Protein AF-A0ABD5LX99-F1 (afdb_monomer_lite)

Secondary structure (DSSP, 8-state):
-EEEEETTEEEEE--TT----SSS-HHHHHHHGGGGTT--SS---EEEETTEEEE-SSS-GGGGGS--S-SHHHHHHHHHHHHHHSPP-S-HHHHHHHHHHHHGGG---TTSSEEEP--SSSS---EEE----EEEEEETTTTEEEEEE---

Sequence (152 aa):
MVVEVSDGKLHIYDNPTYCMTNGPIFPWHLTNLNNYTHLSNINVSSSTLGRIKINQPDSGIALATLPSSDTSVDRFIRAVYYSTYYHKVSDPDKQLIELAHIMNRFDRPKDATIDPLLGNDTLTKLHTSEFSVWTALTDLERGSFSSEATTT

Structure (mmCIF, N/CA/C/O backbone):
data_AF-A0ABD5LX99-F1
#
_entry.id   AF-A0ABD5LX99-F1
#
loop_
_atom_site.group_PDB
_atom_site.id
_atom_site.type_symbol
_atom_site.label_atom_id
_atom_site.label_alt_id
_atom_site.label_comp_id
_atom_site.label_asym_id
_atom_site.label_entity_id
_atom_site.label_seq_id
_atom_site.pdbx_PDB_ins_code
_atom_site.Cartn_x
_atom_site.Cartn_y
_atom_site.Cartn_z
_atom_site.occupancy
_atom_site.B_iso_or_equiv
_atom_site.auth_seq_id
_atom_site.auth_comp_id
_atom_site.auth_asym_id
_atom_site.auth_atom_id
_atom_site.pdbx_PDB_model_num
ATOM 1 N N . MET A 1 1 ? -5.425 0.722 -15.919 1.00 94.25 1 MET A N 1
ATOM 2 C CA . MET A 1 1 ? -5.643 -0.622 -16.495 1.00 94.25 1 MET A CA 1
ATOM 3 C C . MET A 1 1 ? -4.734 -1.617 -15.792 1.00 94.25 1 MET A C 1
ATOM 5 O O . MET A 1 1 ? -3.626 -1.238 -15.434 1.00 94.25 1 MET A O 1
ATOM 9 N N . VAL A 1 2 ? -5.195 -2.849 -15.592 1.00 97.25 2 VAL A N 1
ATOM 10 C CA . VAL A 1 2 ? -4.414 -3.999 -15.114 1.00 97.25 2 VAL A CA 1
ATOM 11 C C . VAL A 1 2 ? -4.559 -5.128 -16.128 1.00 97.25 2 VAL A C 1
ATOM 13 O O . VAL A 1 2 ? -5.643 -5.330 -16.671 1.00 97.25 2 VAL A O 1
ATOM 16 N N . VAL A 1 3 ? -3.465 -5.836 -16.395 1.00 97.12 3 VAL A N 1
ATOM 17 C CA . VAL A 1 3 ? -3.420 -6.961 -17.333 1.00 97.12 3 VAL A CA 1
ATOM 18 C C . VAL A 1 3 ? -2.937 -8.191 -16.573 1.00 97.12 3 VAL A C 1
ATOM 20 O O . VAL A 1 3 ? -1.838 -8.177 -16.026 1.00 97.12 3 VAL A O 1
ATOM 23 N N . GLU A 1 4 ? -3.749 -9.244 -16.532 1.00 97.00 4 GLU A N 1
ATOM 24 C CA . GLU A 1 4 ? -3.435 -10.506 -15.849 1.00 97.00 4 GLU A CA 1
ATOM 25 C C . GLU A 1 4 ? -3.657 -11.693 -16.787 1.00 97.00 4 GLU A C 1
ATOM 27 O O . GLU A 1 4 ? -4.546 -11.670 -17.638 1.00 97.00 4 GLU A O 1
ATOM 32 N N . VAL A 1 5 ? -2.861 -12.750 -16.621 1.00 95.19 5 VAL A N 1
ATOM 33 C CA . VAL A 1 5 ? -3.079 -14.031 -17.300 1.00 95.19 5 VAL A CA 1
ATOM 34 C C . VAL A 1 5 ? -3.444 -15.075 -16.254 1.00 95.19 5 VAL A C 1
ATOM 36 O O . VAL A 1 5 ? -2.652 -15.359 -15.359 1.00 95.19 5 VAL A O 1
ATOM 39 N N . SER A 1 6 ? -4.631 -15.660 -16.379 1.00 91.38 6 SER A N 1
ATOM 40 C CA . SER A 1 6 ? -5.126 -16.727 -15.504 1.00 91.38 6 SER A CA 1
ATOM 41 C C . SER A 1 6 ? -5.876 -17.763 -16.329 1.00 91.38 6 SER A C 1
ATOM 43 O O . SER A 1 6 ? -6.538 -17.414 -17.303 1.00 91.38 6 SER A O 1
ATOM 45 N N . ASP A 1 7 ? -5.734 -19.044 -15.981 1.00 91.12 7 ASP A N 1
ATOM 46 C CA . ASP A 1 7 ? -6.375 -20.166 -16.688 1.00 91.12 7 ASP A CA 1
ATOM 47 C C . ASP A 1 7 ? -6.149 -20.154 -18.213 1.00 91.12 7 ASP A C 1
ATOM 49 O O . ASP A 1 7 ? -7.035 -20.471 -19.010 1.00 91.12 7 ASP A O 1
ATOM 53 N N . GLY A 1 8 ? -4.949 -19.736 -18.635 1.00 93.31 8 GLY A N 1
ATOM 54 C CA . GLY A 1 8 ? -4.572 -19.626 -20.047 1.00 93.31 8 GLY A CA 1
ATOM 55 C C . GLY A 1 8 ? -5.269 -18.496 -20.814 1.00 93.31 8 GLY A C 1
ATOM 56 O O . GLY A 1 8 ? -5.201 -18.472 -22.042 1.00 93.31 8 GLY A O 1
ATOM 57 N N . LYS A 1 9 ? -5.941 -17.564 -20.127 1.00 95.88 9 LYS A N 1
ATOM 58 C CA . LYS A 1 9 ? -6.659 -16.434 -20.728 1.00 95.88 9 LYS A CA 1
ATOM 59 C C . LYS A 1 9 ? -6.062 -15.103 -20.296 1.00 95.88 9 LYS A C 1
ATOM 61 O O . LYS A 1 9 ? -5.677 -14.928 -19.144 1.00 95.88 9 LYS A O 1
ATOM 66 N N . LEU A 1 10 ? -6.016 -14.162 -21.237 1.00 97.38 10 LEU A N 1
ATOM 67 C CA . LEU A 1 10 ? -5.667 -12.770 -20.977 1.00 97.38 10 LEU A CA 1
ATOM 68 C C . LEU A 1 10 ? -6.898 -12.027 -20.456 1.00 97.38 10 LEU A C 1
ATOM 70 O O . LEU A 1 10 ? -7.941 -12.015 -21.110 1.00 97.38 10 LEU A O 1
ATOM 74 N N . HIS A 1 11 ? -6.750 -11.370 -19.315 1.00 97.06 11 HIS A N 1
ATOM 75 C CA . HIS A 1 11 ? -7.755 -10.511 -18.717 1.00 97.06 11 HIS A CA 1
ATOM 76 C C . HIS A 1 11 ? -7.244 -9.075 -18.659 1.00 97.06 11 HIS A C 1
ATOM 78 O O . HIS A 1 11 ? -6.102 -8.821 -18.277 1.00 97.06 11 HIS A O 1
ATOM 84 N N . ILE A 1 12 ? -8.107 -8.136 -19.035 1.00 97.88 12 ILE A N 1
ATOM 85 C CA . ILE A 1 12 ? -7.831 -6.704 -18.991 1.00 97.88 12 ILE A CA 1
ATOM 86 C C . ILE A 1 12 ? -8.904 -6.072 -18.113 1.00 97.88 12 ILE A C 1
ATOM 88 O O . ILE A 1 12 ? -10.095 -6.226 -18.382 1.00 97.88 12 ILE A O 1
ATOM 92 N N . TYR A 1 13 ? -8.474 -5.378 -17.064 1.00 97.31 13 TYR A N 1
ATOM 93 C CA . TYR A 1 13 ? -9.353 -4.743 -16.092 1.00 97.31 13 TYR A CA 1
ATOM 94 C C . TYR A 1 13 ? -9.116 -3.236 -16.048 1.00 97.31 13 TYR A C 1
ATOM 96 O O . TYR A 1 13 ? -7.971 -2.763 -16.052 1.00 97.31 13 TYR A O 1
ATOM 104 N N . ASP A 1 14 ? -10.196 -2.473 -15.919 1.00 97.88 14 ASP A N 1
ATOM 105 C CA . ASP A 1 14 ? -10.093 -1.088 -15.481 1.00 97.88 14 ASP A CA 1
ATOM 106 C C . ASP A 1 14 ? -9.596 -1.050 -14.038 1.00 97.88 14 ASP A C 1
ATOM 108 O O . ASP A 1 14 ? -10.027 -1.832 -13.193 1.00 97.88 14 ASP A O 1
ATOM 112 N N . ASN A 1 15 ? -8.662 -0.140 -13.759 1.00 97.69 15 ASN A N 1
ATOM 113 C CA . ASN A 1 15 ? -8.071 0.000 -12.434 1.00 97.69 15 ASN A CA 1
ATOM 114 C C . ASN A 1 15 ? -8.425 1.377 -11.865 1.00 97.69 15 ASN A C 1
ATOM 116 O O . ASN A 1 15 ? -7.699 2.333 -12.144 1.00 97.69 15 ASN A O 1
ATOM 120 N N . PRO A 1 16 ? -9.520 1.488 -11.091 1.00 96.75 16 PRO A N 1
ATOM 121 C CA . PRO A 1 16 ? -9.936 2.756 -10.504 1.00 96.75 16 PRO A CA 1
ATOM 122 C C . PRO A 1 16 ? -9.058 3.185 -9.320 1.00 96.75 16 PRO A C 1
ATOM 124 O O . PRO A 1 16 ? -9.141 4.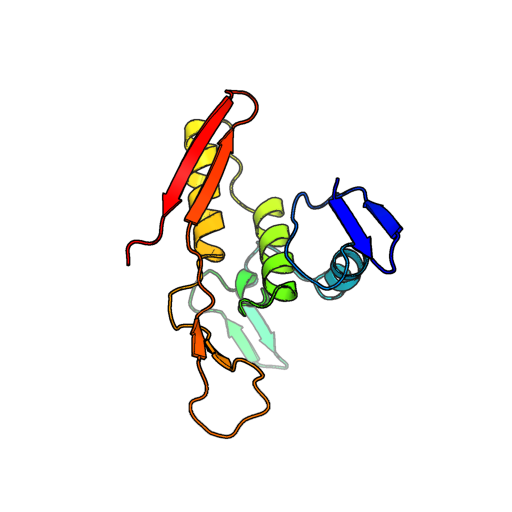336 -8.902 1.00 96.75 16 PRO A O 1
ATOM 127 N N . THR A 1 17 ? -8.239 2.287 -8.759 1.00 96.75 17 THR A N 1
ATOM 128 C CA . THR A 1 17 ? -7.407 2.589 -7.584 1.00 96.75 17 THR A CA 1
ATOM 129 C C . THR A 1 17 ? -6.020 3.102 -7.953 1.00 96.75 17 THR A C 1
ATOM 131 O O . THR A 1 17 ? -5.337 3.667 -7.101 1.00 96.75 17 THR A O 1
ATOM 134 N N . TYR A 1 18 ? -5.603 2.897 -9.208 1.00 95.12 18 TYR A N 1
ATOM 135 C CA . TYR A 1 18 ? -4.248 3.154 -9.707 1.00 95.12 18 TYR A CA 1
ATOM 136 C C . TYR A 1 18 ? -3.149 2.361 -8.976 1.00 95.12 18 TYR A C 1
ATOM 138 O O . TYR A 1 18 ? -1.969 2.669 -9.113 1.00 95.12 18 TYR A O 1
ATOM 146 N N . CYS A 1 19 ? -3.517 1.316 -8.228 1.00 97.19 19 CYS A N 1
ATOM 147 C CA . CYS A 1 19 ? -2.590 0.473 -7.474 1.00 97.19 19 CYS A CA 1
ATOM 148 C C . CYS A 1 19 ? -2.626 -0.973 -7.980 1.00 97.19 19 CYS A C 1
ATOM 150 O O . CYS A 1 19 ? -3.659 -1.445 -8.455 1.00 97.19 19 CYS A O 1
ATOM 152 N N . MET A 1 20 ? -1.509 -1.691 -7.860 1.00 97.06 20 MET A N 1
ATOM 153 C CA . MET A 1 20 ? -1.411 -3.123 -8.156 1.00 97.06 20 MET A CA 1
ATOM 154 C C . MET A 1 20 ? -0.327 -3.763 -7.281 1.00 97.06 20 MET A C 1
ATOM 156 O O . MET A 1 20 ? 0.681 -3.126 -6.980 1.00 97.06 20 MET A O 1
ATOM 160 N N . THR A 1 21 ? -0.538 -5.015 -6.873 1.00 96.88 21 THR A N 1
ATOM 161 C CA . THR A 1 21 ? 0.449 -5.831 -6.149 1.00 96.88 21 THR A CA 1
ATOM 162 C C . THR A 1 21 ? 0.569 -7.215 -6.805 1.00 96.88 21 THR A C 1
ATOM 164 O O . THR A 1 21 ? 0.662 -7.298 -8.027 1.00 96.88 21 THR A O 1
ATOM 167 N N . ASN A 1 22 ? 0.626 -8.299 -6.031 1.00 95.75 22 ASN A N 1
ATOM 168 C CA . ASN A 1 22 ? 0.728 -9.673 -6.524 1.00 95.75 22 ASN A CA 1
ATOM 169 C C . ASN A 1 22 ? -0.641 -10.370 -6.387 1.00 95.75 22 ASN A C 1
ATOM 171 O O . ASN A 1 22 ? -1.673 -9.713 -6.256 1.00 95.75 22 ASN A O 1
ATOM 175 N N . GLY A 1 23 ? -0.658 -11.706 -6.354 1.00 94.06 23 GLY A N 1
ATOM 176 C CA . GLY A 1 23 ? -1.887 -12.479 -6.149 1.00 94.06 23 GLY A CA 1
ATOM 177 C C . GLY A 1 23 ? -2.651 -12.098 -4.863 1.00 94.06 23 GLY A C 1
ATOM 178 O O . GLY A 1 23 ? -2.036 -11.569 -3.929 1.00 94.06 23 GLY A O 1
ATOM 179 N N . PRO A 1 24 ? -3.962 -12.386 -4.761 1.00 96.25 24 PRO A N 1
ATOM 180 C CA . PRO A 1 24 ? -4.839 -13.010 -5.767 1.00 96.25 24 PRO A CA 1
ATOM 181 C C . PRO A 1 24 ? -5.135 -12.112 -6.984 1.00 96.25 24 PRO A C 1
ATOM 183 O O . PRO A 1 24 ? -4.584 -11.023 -7.093 1.00 96.25 24 PRO A O 1
ATOM 186 N N . ILE A 1 25 ? -5.996 -12.568 -7.901 1.00 96.69 25 ILE A N 1
ATOM 187 C CA . ILE A 1 25 ? -6.379 -11.806 -9.106 1.00 96.69 25 ILE A CA 1
ATOM 188 C C . ILE A 1 25 ? -6.968 -10.427 -8.768 1.00 96.69 25 ILE A C 1
ATOM 190 O O . ILE A 1 25 ? -7.657 -10.255 -7.758 1.00 96.69 25 ILE A O 1
ATOM 194 N N . PHE A 1 26 ? -6.767 -9.447 -9.642 1.00 98.12 26 PHE A N 1
ATOM 195 C CA . PHE A 1 26 ? -7.136 -8.052 -9.399 1.00 98.12 26 PHE A CA 1
ATOM 196 C C . PHE A 1 26 ? -8.612 -7.814 -8.997 1.00 98.12 26 PHE A C 1
ATOM 198 O O . PHE A 1 26 ? -8.846 -7.077 -8.033 1.00 98.12 26 PHE A O 1
ATOM 205 N N . PRO A 1 27 ? -9.631 -8.457 -9.610 1.00 97.50 27 PRO A N 1
ATOM 206 C CA . PRO A 1 27 ? -11.024 -8.293 -9.175 1.00 97.50 27 PRO A CA 1
ATOM 207 C C . PRO A 1 27 ? -11.283 -8.733 -7.727 1.00 97.50 27 PRO A C 1
ATOM 209 O O . PRO A 1 27 ? -12.169 -8.198 -7.054 1.00 97.50 27 PRO A O 1
ATOM 212 N N . TRP A 1 28 ? -10.503 -9.694 -7.225 1.00 98.06 28 TRP A N 1
ATOM 213 C CA . TRP A 1 28 ? -10.589 -10.114 -5.831 1.00 98.06 28 TRP A CA 1
ATOM 214 C C . TRP A 1 28 ? -10.088 -9.010 -4.900 1.00 98.06 28 TRP A C 1
ATOM 216 O O . TRP A 1 28 ? -10.756 -8.718 -3.912 1.00 98.06 28 TRP A O 1
ATOM 226 N N . HIS A 1 29 ? -8.983 -8.335 -5.239 1.00 98.50 29 HIS A N 1
ATOM 227 C CA . HIS A 1 29 ? -8.485 -7.195 -4.458 1.00 98.50 29 HIS A CA 1
ATOM 228 C C . HIS A 1 29 ? -9.525 -6.075 -4.370 1.00 98.50 29 HIS A C 1
ATOM 230 O O . HIS A 1 29 ? -9.763 -5.545 -3.285 1.00 98.50 29 HIS A O 1
ATOM 236 N N . LEU A 1 30 ? -10.215 -5.772 -5.477 1.00 98.38 30 LEU A N 1
ATOM 237 C CA . LEU A 1 30 ? -11.319 -4.805 -5.475 1.00 98.38 30 LEU A CA 1
ATOM 238 C C . LEU A 1 30 ? -12.478 -5.245 -4.574 1.00 98.38 30 LEU A C 1
ATOM 240 O O . LEU A 1 30 ? -13.034 -4.431 -3.842 1.00 98.38 30 LEU A O 1
ATOM 244 N N . THR A 1 31 ? -12.822 -6.533 -4.584 1.00 98.50 31 THR A N 1
ATOM 245 C CA . THR A 1 31 ? -13.855 -7.081 -3.691 1.00 98.50 31 THR A CA 1
ATOM 246 C C . THR A 1 31 ? -13.419 -7.009 -2.227 1.00 98.50 31 THR A C 1
ATOM 248 O O . THR A 1 31 ? -14.229 -6.684 -1.358 1.00 98.50 31 THR A O 1
ATOM 251 N N . ASN A 1 32 ? -12.140 -7.265 -1.946 1.00 98.50 32 ASN A N 1
ATOM 252 C CA . ASN A 1 32 ? -11.581 -7.236 -0.600 1.00 98.50 32 ASN A CA 1
ATOM 253 C C . ASN A 1 32 ? -11.603 -5.830 0.025 1.00 98.50 32 ASN A C 1
ATOM 255 O O . ASN A 1 32 ? -11.741 -5.719 1.242 1.00 98.50 32 ASN A O 1
ATOM 259 N N . LEU A 1 33 ? -11.558 -4.756 -0.777 1.00 98.12 33 LEU A N 1
ATOM 260 C CA . LEU A 1 33 ? -11.710 -3.378 -0.281 1.00 98.12 33 LEU A CA 1
ATOM 261 C C . LEU A 1 33 ? -13.010 -3.170 0.517 1.00 98.12 33 LEU A C 1
ATOM 263 O O . LEU A 1 33 ? -13.040 -2.334 1.417 1.00 98.12 33 LEU A O 1
ATOM 267 N N . ASN A 1 34 ? -14.058 -3.963 0.265 1.00 98.00 34 ASN A N 1
ATOM 268 C CA . ASN A 1 34 ? -15.314 -3.890 1.019 1.00 98.00 34 ASN A CA 1
ATOM 269 C C . ASN A 1 34 ? -15.155 -4.227 2.514 1.00 98.00 34 ASN A C 1
ATOM 271 O O . ASN A 1 34 ? -16.001 -3.839 3.316 1.00 98.00 34 ASN A O 1
ATOM 275 N N . ASN A 1 35 ? -14.069 -4.893 2.921 1.00 98.06 35 ASN A N 1
ATOM 276 C CA . ASN A 1 35 ? -13.757 -5.125 4.337 1.00 98.06 35 ASN A CA 1
ATOM 277 C C . ASN A 1 35 ? -13.212 -3.868 5.048 1.00 98.06 35 ASN A C 1
ATOM 279 O O . ASN A 1 35 ? -13.116 -3.832 6.274 1.00 98.06 35 ASN A O 1
ATOM 283 N N . TYR A 1 36 ? -12.877 -2.823 4.289 1.00 97.19 36 TYR A N 1
ATOM 284 C CA . TYR A 1 36 ? -12.153 -1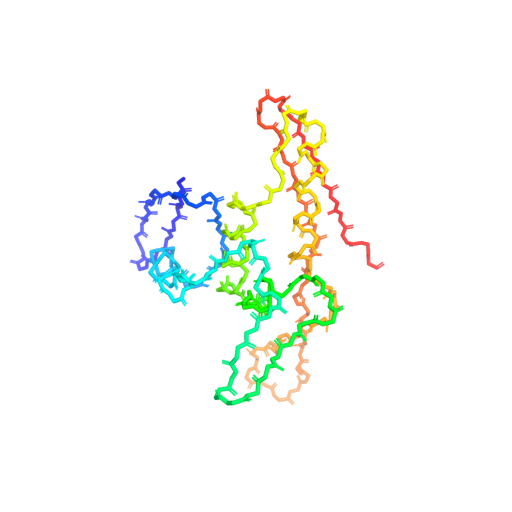.640 4.753 1.00 97.19 36 TYR A CA 1
ATOM 285 C C . TYR A 1 36 ? -12.968 -0.347 4.610 1.00 97.19 36 TYR A C 1
ATOM 287 O O . TYR A 1 36 ? -12.410 0.746 4.558 1.00 97.19 36 TYR A O 1
ATOM 295 N N . THR A 1 37 ? -14.302 -0.441 4.598 1.00 96.56 37 THR A N 1
ATOM 296 C CA . THR A 1 37 ? -15.210 0.723 4.474 1.00 96.56 37 THR A CA 1
ATOM 297 C C . THR A 1 37 ? -15.056 1.764 5.587 1.00 96.56 37 THR A C 1
ATOM 299 O O . THR A 1 37 ? -15.541 2.883 5.454 1.00 96.56 37 THR A O 1
ATOM 302 N N . HIS A 1 38 ? -14.394 1.401 6.684 1.00 94.44 38 HIS A N 1
ATOM 303 C CA . HIS A 1 38 ? -14.141 2.255 7.839 1.00 94.44 38 HIS A CA 1
ATOM 304 C C . HIS A 1 38 ? -12.832 3.056 7.744 1.00 94.44 38 HIS A C 1
ATOM 306 O O . HIS A 1 38 ? -12.575 3.875 8.627 1.00 94.44 38 HIS A O 1
ATOM 312 N N . LEU A 1 39 ? -11.990 2.818 6.728 1.00 95.19 39 LEU A N 1
ATOM 313 C CA . LEU A 1 39 ? -10.737 3.555 6.573 1.00 95.19 39 LEU A CA 1
ATOM 314 C C . LEU A 1 39 ? -11.004 5.055 6.401 1.00 95.19 39 LEU A C 1
ATOM 316 O O . LEU A 1 39 ? -11.897 5.480 5.671 1.00 95.19 39 LEU A O 1
ATOM 320 N N . SER A 1 40 ? -10.200 5.858 7.089 1.00 94.38 40 SER A N 1
ATOM 321 C CA . SER A 1 40 ? -10.248 7.317 7.066 1.00 94.38 40 SER A CA 1
ATOM 322 C C . SER A 1 40 ? -8.882 7.862 7.462 1.00 94.38 40 SER A C 1
ATOM 324 O O . SER A 1 40 ? -8.174 7.226 8.239 1.00 94.38 40 SER A O 1
ATOM 326 N N . ASN A 1 41 ? -8.522 9.048 6.969 1.00 94.88 41 ASN A N 1
ATOM 327 C CA . ASN A 1 41 ? -7.326 9.774 7.403 1.00 94.88 41 ASN A CA 1
ATOM 328 C C . ASN A 1 41 ? -7.581 10.739 8.571 1.00 94.88 41 ASN A C 1
ATOM 330 O O . ASN A 1 41 ? -6.687 11.489 8.961 1.00 94.88 41 ASN A O 1
ATOM 334 N N . ILE A 1 42 ? -8.788 10.723 9.141 1.00 94.62 42 ILE A N 1
ATOM 335 C CA . ILE A 1 42 ? -9.182 11.588 10.253 1.00 94.62 42 ILE A CA 1
ATOM 336 C C . ILE A 1 42 ? -9.043 10.840 11.579 1.00 94.62 42 ILE A C 1
ATOM 338 O O . ILE A 1 42 ? -9.644 9.786 11.785 1.00 94.62 42 ILE A O 1
ATOM 342 N N . ASN A 1 43 ? -8.278 11.409 12.512 1.00 93.69 43 ASN A N 1
ATOM 343 C CA . ASN A 1 43 ? -8.112 10.841 13.848 1.00 93.69 43 ASN A CA 1
ATOM 344 C C . ASN A 1 43 ? -9.409 10.938 14.663 1.00 93.69 43 ASN A C 1
ATOM 346 O O . ASN A 1 43 ? -9.922 12.029 14.909 1.00 93.69 43 ASN A O 1
ATOM 350 N N . VAL A 1 44 ? -9.874 9.797 15.173 1.00 94.25 44 VAL A N 1
ATOM 351 C CA . VAL A 1 44 ? -10.902 9.724 16.220 1.00 94.25 44 VAL A CA 1
ATOM 352 C C . VAL A 1 44 ? -10.205 9.442 17.553 1.00 94.25 44 VAL A C 1
ATOM 354 O O . VAL A 1 44 ? -10.104 8.305 18.005 1.00 94.25 44 VAL A O 1
ATOM 357 N N . SER A 1 45 ? -9.659 10.493 18.169 1.00 94.44 45 SER A N 1
ATOM 358 C CA . SER A 1 45 ? -8.772 10.376 19.341 1.00 94.44 45 SER A CA 1
ATOM 359 C C . SER A 1 45 ? -9.491 10.242 20.686 1.00 94.44 45 SER A C 1
ATOM 361 O O . SER A 1 45 ? -8.832 10.156 21.717 1.00 94.44 45 SER A O 1
ATOM 363 N N . SER A 1 46 ? -10.823 10.219 20.723 1.00 95.44 46 SER A N 1
ATOM 364 C CA . SER A 1 46 ? -11.572 9.968 21.958 1.00 95.44 46 SER A CA 1
ATOM 365 C C . SER A 1 46 ? -12.877 9.237 21.675 1.00 95.44 46 SER A C 1
ATOM 367 O O . SER A 1 46 ? -13.475 9.416 20.616 1.00 95.44 46 SER A O 1
ATOM 369 N N . SER A 1 47 ? -13.304 8.397 22.614 1.00 95.44 47 SER A N 1
ATOM 370 C CA . SER A 1 47 ? -14.571 7.667 22.535 1.00 95.44 47 SER A CA 1
ATOM 371 C C . SER A 1 47 ? -15.034 7.236 23.931 1.00 95.44 47 SER A C 1
ATOM 373 O O . SER A 1 47 ? -14.352 7.462 24.934 1.00 95.44 47 SER A O 1
ATOM 375 N N . THR A 1 48 ? -16.211 6.620 24.008 1.00 97.62 48 THR A N 1
ATOM 376 C CA . THR A 1 48 ? -16.723 5.988 25.226 1.00 97.62 48 THR A CA 1
ATOM 377 C C . THR A 1 48 ? -16.915 4.500 24.977 1.00 97.62 48 THR A C 1
ATOM 379 O O . THR A 1 48 ? -17.707 4.111 24.122 1.00 97.62 48 THR A O 1
ATOM 382 N N . LEU A 1 49 ? -16.211 3.667 25.743 1.00 95.94 49 LEU A N 1
ATOM 383 C CA . LEU A 1 49 ? -16.370 2.217 25.722 1.00 95.94 49 LEU A CA 1
ATOM 384 C C . LEU A 1 49 ? -17.191 1.783 26.940 1.00 95.94 49 LEU A C 1
ATOM 386 O O . LEU A 1 49 ? -16.703 1.778 28.073 1.00 95.94 49 LEU A O 1
ATOM 390 N N . GLY A 1 50 ? -18.468 1.465 26.720 1.00 96.50 50 GLY A N 1
ATOM 391 C CA . GLY A 1 50 ? -19.413 1.201 27.804 1.00 96.50 50 GLY A CA 1
ATOM 392 C C . GLY A 1 50 ? -19.595 2.436 28.691 1.00 96.50 50 GLY A C 1
ATOM 393 O O . GLY A 1 50 ? -20.297 3.368 28.317 1.00 96.50 50 GLY A O 1
ATOM 394 N N . ARG A 1 51 ? -18.959 2.449 29.870 1.00 96.88 51 ARG A N 1
ATOM 395 C CA . ARG A 1 51 ? -18.975 3.587 30.815 1.00 96.88 51 ARG A CA 1
ATOM 396 C C . ARG A 1 51 ? -17.612 4.270 30.978 1.00 96.88 51 ARG A C 1
ATOM 398 O O . ARG A 1 51 ? -17.453 5.110 31.857 1.00 96.88 51 ARG A O 1
ATOM 405 N N . ILE A 1 52 ? -16.624 3.890 30.173 1.00 97.88 52 ILE A N 1
ATOM 406 C CA . ILE A 1 52 ? -15.242 4.356 30.297 1.00 97.88 52 ILE A CA 1
ATOM 407 C C . ILE A 1 52 ? -14.962 5.361 29.182 1.00 97.88 52 ILE A C 1
ATOM 409 O O . ILE A 1 52 ? -15.078 5.025 28.004 1.00 97.88 52 ILE A O 1
ATOM 413 N N . LYS A 1 53 ? -14.561 6.583 29.545 1.00 97.44 53 LYS A N 1
ATOM 414 C CA . LYS A 1 53 ? -14.040 7.558 28.581 1.00 97.44 53 LYS A CA 1
ATOM 415 C C . LYS A 1 53 ? -12.599 7.190 28.236 1.00 97.44 53 LYS A C 1
ATOM 417 O O . LYS A 1 53 ? -11.748 7.159 29.121 1.00 97.44 53 LYS A O 1
ATOM 422 N N . ILE A 1 54 ? -12.332 6.944 26.961 1.00 96.75 54 ILE A N 1
ATOM 423 C CA . ILE A 1 54 ? -11.002 6.625 26.440 1.00 96.75 54 ILE A CA 1
ATOM 424 C C . ILE A 1 54 ? -10.507 7.769 25.562 1.00 96.75 54 ILE A C 1
ATOM 426 O O . ILE A 1 54 ? -11.285 8.378 24.827 1.00 96.75 54 ILE A O 1
ATOM 430 N N . ASN A 1 55 ? -9.215 8.071 25.652 1.00 96.75 55 ASN A N 1
ATOM 431 C CA . ASN A 1 55 ? -8.568 9.105 24.853 1.00 96.75 55 ASN A CA 1
ATOM 432 C C . ASN A 1 55 ? -7.197 8.591 24.418 1.00 96.75 55 ASN A C 1
ATOM 434 O O . ASN A 1 55 ? -6.484 7.983 25.216 1.00 96.75 55 ASN A O 1
ATOM 438 N N . GLN A 1 56 ? -6.847 8.828 23.161 1.00 95.12 56 GLN A N 1
ATOM 439 C CA . GLN A 1 56 ? -5.505 8.592 22.657 1.00 95.12 56 GLN A CA 1
ATOM 440 C C . GLN A 1 56 ? -4.555 9.637 23.247 1.00 95.12 56 GLN A C 1
ATOM 442 O O . GLN A 1 56 ? -4.926 10.812 23.311 1.00 95.12 56 GLN A O 1
ATOM 447 N N . PRO A 1 57 ? -3.349 9.234 23.679 1.00 95.06 57 PRO A N 1
ATOM 448 C CA . PRO A 1 57 ? -2.370 10.173 24.211 1.00 95.06 57 PRO A CA 1
ATOM 449 C C . PRO A 1 57 ? -1.746 11.051 23.116 1.00 95.06 57 PRO A C 1
ATOM 451 O O . PRO A 1 57 ? -1.176 12.087 23.441 1.00 95.06 57 PRO A O 1
ATOM 454 N N . ASP A 1 58 ? -1.855 10.648 21.844 1.00 91.50 58 ASP A N 1
ATOM 455 C CA . ASP A 1 58 ? -1.224 11.321 20.706 1.00 91.50 58 ASP A CA 1
ATOM 456 C C . ASP A 1 58 ? -2.019 11.113 19.392 1.00 91.50 58 ASP A C 1
ATOM 458 O O . ASP A 1 58 ? -3.087 10.491 19.351 1.00 91.50 58 ASP A O 1
ATOM 462 N N . SER A 1 59 ? -1.503 11.682 18.308 1.00 89.50 59 SER A N 1
ATOM 463 C CA . SER A 1 59 ? -1.978 11.590 16.932 1.00 89.50 59 SER A CA 1
ATOM 464 C C . SER A 1 59 ? -1.643 10.249 16.258 1.00 89.50 59 SER A C 1
ATOM 466 O O . SER A 1 59 ? -0.798 9.484 16.712 1.00 89.50 59 SER A O 1
ATOM 468 N N . GLY A 1 60 ? -2.327 9.956 15.145 1.00 89.50 60 GLY A N 1
ATOM 469 C CA . GLY A 1 60 ? -2.016 8.817 14.266 1.00 89.50 60 GLY A CA 1
ATOM 470 C C . GLY A 1 60 ? -2.965 7.621 14.379 1.00 89.50 60 GLY A C 1
ATOM 471 O O . GLY A 1 60 ? -2.850 6.681 13.594 1.00 89.50 60 GLY A O 1
ATOM 472 N N . ILE A 1 61 ? -3.943 7.663 15.291 1.00 93.81 61 ILE A N 1
ATOM 473 C CA . ILE A 1 61 ? -4.904 6.570 15.515 1.00 93.81 61 ILE A CA 1
ATOM 474 C C . ILE A 1 61 ? -5.720 6.191 14.269 1.00 93.81 61 ILE A C 1
ATOM 476 O O . ILE A 1 61 ? -6.147 5.046 14.153 1.00 93.81 61 ILE A O 1
ATOM 480 N N . ALA A 1 62 ? -5.892 7.109 13.313 1.00 93.12 62 ALA A N 1
ATOM 481 C CA . ALA A 1 62 ? -6.536 6.825 12.030 1.00 93.12 62 ALA A CA 1
ATOM 482 C C . ALA A 1 62 ? -5.865 5.657 11.277 1.00 93.12 62 ALA A C 1
ATOM 484 O O . ALA A 1 62 ? -6.542 4.832 10.668 1.00 93.12 62 ALA A O 1
ATOM 485 N N . LEU A 1 63 ? -4.537 5.534 11.386 1.00 93.25 63 LEU A N 1
ATOM 486 C CA . LEU A 1 63 ? -3.762 4.485 10.722 1.00 93.25 63 LEU A CA 1
ATOM 487 C C . LEU A 1 63 ? -3.753 3.153 11.476 1.00 93.25 63 LEU A C 1
ATOM 489 O O . LEU A 1 63 ? -3.284 2.163 10.925 1.00 93.25 63 LEU A O 1
ATOM 493 N N . ALA A 1 64 ? -4.266 3.088 12.708 1.00 92.31 64 ALA A N 1
ATOM 494 C CA . ALA A 1 64 ? -4.210 1.867 13.517 1.00 92.31 64 ALA A CA 1
ATOM 495 C C . ALA A 1 64 ? -5.040 0.709 12.939 1.00 92.31 64 ALA A C 1
ATOM 497 O O . ALA A 1 64 ? -4.824 -0.444 13.300 1.00 92.31 64 ALA A O 1
ATOM 498 N N . THR A 1 65 ? -5.989 1.017 12.053 1.00 89.56 65 THR A N 1
ATOM 499 C CA . THR A 1 65 ? -6.815 0.026 11.344 1.00 89.56 65 THR A CA 1
ATOM 500 C C . THR A 1 65 ? -6.221 -0.396 10.001 1.00 89.56 65 THR A C 1
ATOM 502 O O . THR A 1 65 ? -6.706 -1.340 9.379 1.00 89.56 65 THR A O 1
ATOM 505 N N . LEU A 1 66 ? -5.161 0.280 9.547 1.00 95.38 66 LEU A N 1
ATOM 506 C CA . LEU A 1 66 ? -4.506 -0.049 8.295 1.00 95.38 66 LEU A CA 1
ATOM 507 C C . LEU A 1 66 ? -3.655 -1.316 8.486 1.00 95.38 66 LEU A C 1
ATOM 509 O O . LEU A 1 66 ? -2.846 -1.372 9.416 1.00 95.38 66 LEU A O 1
ATOM 513 N N . PRO A 1 67 ? -3.799 -2.335 7.623 1.00 95.94 67 PRO A N 1
ATOM 514 C CA . PRO A 1 67 ? -3.070 -3.578 7.798 1.00 95.94 67 PRO A CA 1
ATOM 515 C C . PRO A 1 67 ? -1.562 -3.381 7.566 1.00 95.94 67 PRO A C 1
ATOM 517 O O . PRO A 1 67 ? -1.135 -2.685 6.639 1.00 95.94 67 PRO A O 1
ATOM 520 N N . SER A 1 68 ? -0.740 -3.993 8.421 1.00 91.56 68 SER A N 1
ATOM 521 C CA . SER A 1 68 ? 0.704 -3.734 8.502 1.00 91.56 68 SER A CA 1
ATOM 522 C C . SER A 1 68 ? 1.596 -4.865 7.986 1.00 91.56 68 SER A C 1
ATOM 524 O O . SER A 1 68 ? 2.802 -4.657 7.902 1.00 91.56 68 SER A O 1
ATOM 526 N N . SER A 1 69 ? 1.056 -6.032 7.610 1.00 93.56 69 SER A N 1
ATOM 527 C CA . SER A 1 69 ? 1.888 -7.118 7.068 1.00 93.56 69 SER A CA 1
ATOM 528 C C . SER A 1 69 ? 2.347 -6.819 5.637 1.00 93.56 69 SER A C 1
ATOM 530 O O . SER A 1 69 ? 1.693 -6.070 4.914 1.00 93.56 69 SER A O 1
ATOM 532 N N . ASP A 1 70 ? 3.442 -7.424 5.181 1.00 93.62 70 ASP A N 1
ATOM 533 C CA . ASP A 1 70 ? 3.936 -7.242 3.803 1.00 93.62 70 ASP A CA 1
ATOM 534 C C . ASP A 1 70 ? 3.330 -8.211 2.786 1.00 93.62 70 ASP A C 1
ATOM 536 O O . ASP A 1 70 ? 3.786 -8.313 1.639 1.00 93.62 70 ASP A O 1
ATOM 540 N N . THR A 1 71 ? 2.246 -8.887 3.173 1.00 95.56 71 THR A N 1
ATOM 541 C CA . THR A 1 71 ? 1.472 -9.700 2.241 1.00 95.56 71 THR A CA 1
ATOM 542 C C . THR A 1 71 ? 0.961 -8.844 1.082 1.00 95.56 71 THR A C 1
ATOM 544 O O . THR A 1 71 ? 0.723 -7.640 1.200 1.00 95.56 71 THR A O 1
ATOM 547 N N . SER A 1 72 ? 0.785 -9.483 -0.073 1.00 96.81 72 SER A N 1
ATOM 548 C CA . SER A 1 72 ? 0.263 -8.830 -1.277 1.00 96.81 72 SER A CA 1
ATOM 549 C C . SER A 1 72 ? -1.059 -8.091 -1.033 1.00 96.81 72 SER A C 1
ATOM 551 O O . SER A 1 72 ? -1.248 -6.978 -1.530 1.00 96.81 72 SER A O 1
ATOM 553 N N . VAL A 1 73 ? -1.943 -8.703 -0.240 1.00 98.12 73 VAL A N 1
ATOM 554 C CA . VAL A 1 73 ? -3.262 -8.171 0.117 1.00 98.12 73 VAL A CA 1
ATOM 555 C C . VAL A 1 73 ? -3.122 -6.903 0.951 1.00 98.12 73 VAL A C 1
ATOM 557 O O . VAL A 1 73 ? -3.670 -5.865 0.590 1.00 98.12 73 VAL A O 1
ATOM 560 N N . ASP A 1 74 ? -2.334 -6.951 2.021 1.00 97.81 74 ASP A N 1
ATOM 561 C CA . ASP A 1 74 ? -2.178 -5.815 2.928 1.00 97.81 74 ASP A CA 1
ATOM 562 C C . ASP A 1 74 ? -1.455 -4.647 2.251 1.00 97.81 74 ASP A C 1
ATOM 564 O O . ASP A 1 74 ? -1.876 -3.495 2.390 1.00 97.81 74 ASP A O 1
ATOM 568 N N . ARG A 1 75 ? -0.429 -4.928 1.432 1.00 97.69 75 ARG A N 1
ATOM 569 C CA . ARG A 1 75 ? 0.214 -3.909 0.591 1.00 97.69 75 ARG A CA 1
ATOM 570 C C . ARG A 1 75 ? -0.781 -3.268 -0.373 1.00 97.69 75 ARG A C 1
ATOM 572 O O . ARG A 1 75 ? -0.746 -2.053 -0.538 1.00 97.69 75 ARG A O 1
ATOM 579 N N . PHE A 1 76 ? -1.695 -4.031 -0.971 1.00 98.56 76 PHE A N 1
ATOM 580 C CA . PHE A 1 76 ? -2.711 -3.449 -1.847 1.00 98.56 76 PHE A CA 1
ATOM 581 C C . PHE A 1 76 ? -3.591 -2.452 -1.085 1.00 98.56 76 PHE A C 1
ATOM 583 O O . PHE A 1 76 ? -3.739 -1.312 -1.518 1.00 98.56 76 PHE A O 1
ATOM 590 N N . ILE A 1 77 ? -4.103 -2.833 0.090 1.00 98.44 77 ILE A N 1
ATOM 591 C CA . ILE A 1 77 ? -4.932 -1.950 0.926 1.00 98.44 77 ILE A CA 1
ATOM 592 C C . ILE A 1 77 ? -4.168 -0.683 1.334 1.00 98.44 77 ILE A C 1
ATOM 594 O O . ILE A 1 77 ? -4.700 0.422 1.203 1.00 98.44 77 ILE A O 1
ATOM 598 N N . ARG A 1 78 ? -2.903 -0.815 1.764 1.00 97.44 78 ARG A N 1
ATOM 599 C CA . ARG A 1 78 ? -2.044 0.341 2.074 1.00 97.44 78 ARG A CA 1
ATOM 600 C C . ARG A 1 78 ? -1.849 1.253 0.867 1.00 97.44 78 ARG A C 1
ATOM 602 O O . ARG A 1 78 ? -1.929 2.469 1.017 1.00 97.44 78 ARG A O 1
ATOM 609 N N . ALA A 1 79 ? -1.607 0.688 -0.314 1.00 97.69 79 ALA A N 1
ATOM 610 C CA . ALA A 1 79 ? -1.380 1.457 -1.535 1.00 97.69 79 ALA A CA 1
ATOM 611 C C . ALA A 1 79 ? -2.617 2.278 -1.910 1.00 97.69 79 ALA A C 1
ATOM 613 O O . ALA A 1 79 ? -2.492 3.479 -2.137 1.00 97.69 79 ALA A O 1
ATOM 614 N N . VAL A 1 80 ? -3.808 1.667 -1.872 1.00 97.88 80 VAL A N 1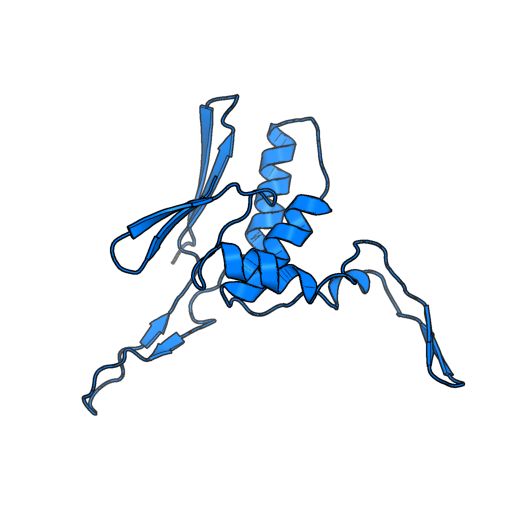
ATOM 615 C CA . VAL A 1 80 ? -5.075 2.371 -2.129 1.00 97.88 80 VAL A CA 1
ATOM 616 C C . VAL A 1 80 ? -5.326 3.470 -1.095 1.00 97.88 80 VAL A C 1
ATOM 618 O O . VAL A 1 80 ? -5.750 4.572 -1.445 1.00 97.88 80 VAL A O 1
ATOM 621 N N . TYR A 1 81 ? -5.036 3.210 0.182 1.00 97.44 81 TYR A N 1
ATOM 622 C CA . TYR A 1 81 ? -5.173 4.216 1.233 1.00 97.44 81 TYR A CA 1
ATOM 623 C C . TYR A 1 81 ? -4.267 5.432 0.980 1.00 97.44 81 TYR A C 1
ATOM 625 O O . TYR A 1 81 ? -4.741 6.572 0.988 1.00 97.44 81 TYR A O 1
ATOM 633 N N . TYR A 1 82 ? -2.974 5.210 0.720 1.00 96.44 82 TYR A N 1
ATOM 634 C CA . TYR A 1 82 ? -2.034 6.302 0.469 1.00 96.44 82 TYR A CA 1
ATOM 635 C C . TYR A 1 82 ? -2.333 7.026 -0.852 1.00 96.44 82 TYR A C 1
ATOM 637 O O . TYR A 1 82 ? -2.330 8.253 -0.868 1.00 96.44 82 TYR A O 1
ATOM 645 N N . SER A 1 83 ? -2.699 6.326 -1.931 1.00 94.75 83 SER A N 1
ATOM 646 C CA . SER A 1 83 ? -3.082 6.988 -3.190 1.00 94.75 83 SER A CA 1
ATOM 647 C C . SER A 1 83 ? -4.330 7.873 -3.045 1.00 94.75 83 SER A C 1
ATOM 649 O O . SER A 1 83 ? -4.475 8.884 -3.741 1.00 94.75 83 SER A O 1
ATOM 651 N N . THR A 1 84 ? -5.212 7.536 -2.099 1.00 95.12 84 THR A N 1
ATOM 652 C CA . THR A 1 84 ? -6.437 8.290 -1.815 1.00 95.12 84 THR A CA 1
ATOM 653 C C . THR A 1 84 ? -6.175 9.525 -0.954 1.00 95.12 84 THR A C 1
ATOM 655 O O . THR A 1 84 ? -6.599 10.625 -1.317 1.00 95.12 84 THR A O 1
ATOM 658 N N . TYR A 1 85 ? -5.496 9.354 0.185 1.00 94.69 85 TYR A N 1
ATOM 659 C CA . TYR A 1 85 ? -5.458 10.355 1.259 1.00 94.69 85 TYR A CA 1
ATOM 660 C C . TYR A 1 85 ? -4.146 11.117 1.405 1.00 94.69 85 TYR A C 1
ATOM 662 O O . TYR A 1 85 ? -4.100 12.086 2.166 1.00 94.69 85 TYR A O 1
ATOM 670 N N . TYR A 1 86 ? -3.073 10.667 0.758 1.00 89.56 86 TYR A N 1
ATOM 671 C CA . TYR A 1 86 ? -1.768 11.283 0.944 1.00 89.56 86 TYR A CA 1
ATOM 672 C C . TYR A 1 86 ? -1.711 12.698 0.348 1.00 89.56 86 TYR A C 1
ATOM 674 O O . TYR A 1 86 ? -2.543 13.091 -0.475 1.00 89.56 86 TYR A O 1
ATOM 682 N N . HIS A 1 87 ? -0.741 13.486 0.811 1.00 90.81 87 HIS A N 1
ATOM 683 C CA . HIS A 1 87 ? -0.585 14.891 0.460 1.00 90.81 87 HIS A CA 1
ATOM 684 C C . HIS A 1 87 ? -0.351 15.066 -1.048 1.00 90.81 87 HIS A C 1
ATOM 686 O O . HIS A 1 87 ? 0.635 14.587 -1.603 1.00 90.81 87 HIS A O 1
ATOM 692 N N . LYS A 1 88 ? -1.279 15.759 -1.717 1.00 91.38 88 LYS A N 1
ATOM 693 C CA . LYS A 1 88 ? -1.189 16.066 -3.149 1.00 91.38 88 LYS A CA 1
ATOM 694 C C . LYS A 1 88 ? -0.604 17.457 -3.325 1.00 91.38 88 LYS A C 1
ATOM 696 O O . LYS A 1 88 ? -1.193 18.438 -2.879 1.00 91.38 88 LYS A O 1
ATOM 701 N N . VAL A 1 89 ? 0.531 17.532 -4.007 1.00 94.00 89 VAL A N 1
ATOM 702 C CA . VAL A 1 89 ? 1.231 18.783 -4.322 1.00 94.00 89 VAL A CA 1
ATOM 703 C C . VAL A 1 89 ? 1.204 19.033 -5.826 1.00 94.00 89 VAL A C 1
ATOM 705 O O . VAL A 1 89 ? 1.128 18.089 -6.606 1.00 94.00 89 VAL A O 1
ATOM 708 N N . SER A 1 90 ? 1.223 20.298 -6.249 1.00 93.62 90 SER A N 1
ATOM 709 C CA . SER A 1 90 ? 1.202 20.672 -7.674 1.00 93.62 90 SER A CA 1
ATOM 710 C C . SER A 1 90 ? 2.592 20.757 -8.303 1.00 93.62 90 SER A C 1
ATOM 712 O O . SER A 1 90 ? 2.716 20.727 -9.520 1.00 93.62 90 SER A O 1
ATOM 714 N N . ASP A 1 91 ? 3.623 20.930 -7.476 1.00 95.12 91 ASP A N 1
ATOM 715 C CA . ASP A 1 91 ? 5.019 20.989 -7.902 1.00 95.12 91 ASP A CA 1
ATOM 716 C C . ASP A 1 91 ? 5.519 19.564 -8.187 1.00 95.12 91 ASP A C 1
ATOM 718 O O . ASP A 1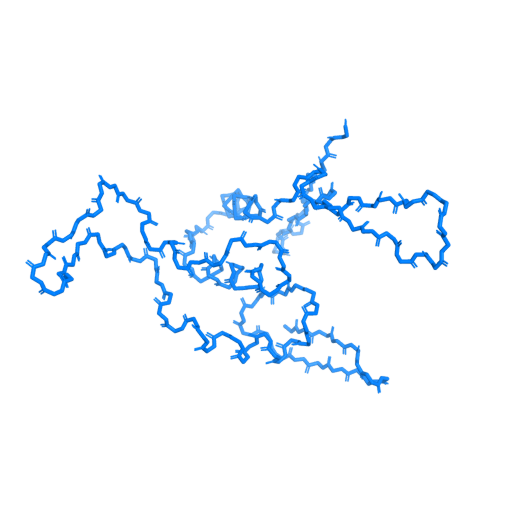 91 ? 5.544 18.759 -7.252 1.00 95.12 91 ASP A O 1
ATOM 722 N N . PRO A 1 92 ? 5.906 19.227 -9.429 1.00 92.81 92 PRO A N 1
ATOM 723 C CA . PRO A 1 92 ? 6.226 17.841 -9.761 1.00 92.81 92 PRO A CA 1
ATOM 724 C C . PRO A 1 92 ? 7.515 17.318 -9.116 1.00 92.81 92 PRO A C 1
ATOM 726 O O . PRO A 1 92 ? 7.608 16.127 -8.823 1.00 92.81 92 PRO A O 1
ATOM 729 N N . ASP A 1 93 ? 8.479 18.187 -8.796 1.00 92.75 93 ASP A N 1
ATOM 730 C CA . ASP A 1 93 ? 9.683 17.758 -8.075 1.00 92.75 93 ASP A CA 1
ATOM 731 C C . ASP A 1 93 ? 9.307 17.363 -6.640 1.00 92.75 93 ASP A C 1
ATOM 733 O O . ASP A 1 93 ? 9.766 16.347 -6.114 1.00 92.75 93 ASP A O 1
ATOM 737 N N . LYS A 1 94 ? 8.383 18.109 -6.021 1.00 94.38 94 LYS A N 1
ATOM 738 C CA . LYS A 1 94 ? 7.811 17.732 -4.720 1.00 94.38 94 LYS A CA 1
ATOM 739 C C . LYS A 1 94 ? 6.915 16.501 -4.810 1.00 94.38 94 LYS A C 1
ATOM 741 O O . LYS A 1 94 ? 6.919 15.714 -3.872 1.00 94.38 94 LYS A O 1
ATOM 746 N N . GLN A 1 95 ? 6.175 16.298 -5.904 1.00 93.44 95 GLN A N 1
ATOM 747 C CA . GLN A 1 95 ? 5.373 15.080 -6.094 1.00 93.44 95 GLN A CA 1
ATOM 748 C C . GLN A 1 95 ? 6.255 13.833 -6.068 1.00 93.44 95 GLN A C 1
ATOM 750 O O . GLN A 1 95 ? 5.883 12.843 -5.441 1.00 93.44 95 GLN A O 1
ATOM 755 N N . LEU A 1 96 ? 7.430 13.889 -6.702 1.00 93.19 96 LEU A N 1
ATOM 756 C CA . LEU A 1 96 ? 8.374 12.777 -6.710 1.00 93.19 96 LEU A CA 1
ATOM 757 C C . LEU A 1 96 ? 8.886 12.452 -5.300 1.00 93.19 96 LEU A C 1
ATOM 759 O O . LEU A 1 96 ? 8.953 11.285 -4.923 1.00 93.19 96 LEU A O 1
ATOM 763 N N . ILE A 1 97 ? 9.189 13.483 -4.506 1.00 93.19 97 ILE A N 1
ATOM 764 C CA . ILE A 1 97 ? 9.615 13.336 -3.107 1.00 93.19 97 ILE A CA 1
ATOM 765 C C . ILE A 1 97 ? 8.484 12.753 -2.246 1.00 93.19 97 ILE A C 1
ATOM 767 O O . ILE A 1 97 ? 8.705 11.818 -1.479 1.00 93.19 97 ILE A O 1
ATOM 771 N N . GLU A 1 98 ? 7.259 13.260 -2.390 1.00 94.94 98 GLU A N 1
ATOM 772 C CA . GLU A 1 98 ? 6.088 12.747 -1.669 1.00 94.94 98 GLU A CA 1
ATOM 773 C C . GLU A 1 98 ? 5.792 11.286 -2.042 1.00 94.94 98 GLU A C 1
ATOM 775 O O . GLU A 1 98 ? 5.522 10.460 -1.169 1.00 94.94 98 GLU A O 1
ATOM 780 N N . LEU A 1 99 ? 5.923 10.929 -3.323 1.00 94.06 99 LEU A N 1
ATOM 781 C CA . LEU A 1 99 ? 5.797 9.549 -3.781 1.00 94.06 99 LEU A CA 1
ATOM 782 C C . LEU A 1 99 ? 6.901 8.659 -3.196 1.00 94.06 99 LEU A C 1
ATOM 784 O O . LEU A 1 99 ? 6.602 7.551 -2.757 1.00 94.06 99 LEU A O 1
ATOM 788 N N . ALA A 1 100 ? 8.147 9.134 -3.123 1.00 94.38 100 ALA A N 1
ATOM 789 C CA . ALA A 1 100 ? 9.234 8.402 -2.475 1.00 94.38 100 ALA A CA 1
ATOM 790 C C . ALA A 1 100 ? 8.919 8.112 -0.994 1.00 94.38 100 ALA A C 1
ATOM 792 O O . ALA A 1 100 ? 9.076 6.980 -0.535 1.00 94.38 100 ALA A O 1
ATOM 793 N N . HIS A 1 101 ? 8.376 9.090 -0.258 1.00 94.75 101 HIS A N 1
ATOM 794 C CA . HIS A 1 101 ? 7.932 8.882 1.123 1.00 94.75 101 HIS A CA 1
ATOM 795 C C . HIS A 1 101 ? 6.819 7.832 1.248 1.00 94.75 101 HIS A C 1
ATOM 797 O O . HIS A 1 101 ? 6.852 7.026 2.182 1.00 94.75 101 HIS A O 1
ATOM 803 N N . ILE A 1 102 ? 5.865 7.795 0.310 1.00 95.31 102 ILE A N 1
ATOM 804 C CA . ILE A 1 102 ? 4.864 6.718 0.247 1.00 95.31 102 ILE A CA 1
ATOM 805 C C . ILE A 1 102 ? 5.551 5.373 -0.007 1.00 95.31 102 ILE A C 1
ATOM 807 O O . ILE A 1 102 ? 5.254 4.406 0.692 1.00 95.31 102 ILE A O 1
ATOM 811 N N . MET A 1 103 ? 6.472 5.295 -0.971 1.00 95.44 103 MET A N 1
ATOM 812 C CA . MET A 1 103 ? 7.131 4.039 -1.344 1.00 95.44 103 MET A CA 1
ATOM 813 C C . MET A 1 103 ? 7.970 3.442 -0.211 1.00 95.44 103 MET A C 1
ATOM 815 O O . MET A 1 103 ? 7.978 2.223 -0.054 1.00 95.44 103 MET A O 1
ATOM 819 N N . ASN A 1 104 ? 8.540 4.266 0.673 1.00 94.06 104 ASN A N 1
ATOM 820 C CA . ASN A 1 104 ? 9.215 3.793 1.889 1.00 94.06 104 ASN A CA 1
ATOM 821 C C . ASN A 1 104 ? 8.291 2.997 2.833 1.00 94.06 104 ASN A C 1
ATOM 823 O O . ASN A 1 104 ? 8.763 2.238 3.672 1.00 94.06 104 ASN A O 1
ATOM 827 N N . ARG A 1 105 ? 6.961 3.123 2.707 1.00 93.94 105 ARG A N 1
ATOM 828 C CA . ARG A 1 105 ? 5.974 2.313 3.457 1.00 93.94 105 ARG A CA 1
ATOM 829 C C . ARG A 1 105 ? 5.785 0.900 2.890 1.00 93.94 105 ARG A C 1
ATOM 831 O O . ARG A 1 105 ? 5.011 0.118 3.449 1.00 93.94 105 ARG A O 1
ATOM 838 N N . PHE A 1 106 ? 6.446 0.599 1.777 1.00 95.06 106 PHE A N 1
ATOM 839 C CA . PHE A 1 106 ? 6.453 -0.691 1.087 1.00 95.06 106 PHE A CA 1
ATOM 840 C C . PHE A 1 106 ? 7.857 -1.288 0.996 1.00 95.06 106 PHE A C 1
ATOM 842 O O . PHE A 1 106 ? 8.021 -2.351 0.396 1.00 95.06 106 PHE A O 1
ATOM 849 N N . ASP A 1 107 ? 8.855 -0.610 1.564 1.00 93.94 107 ASP A N 1
ATOM 850 C CA . ASP A 1 107 ? 10.208 -1.128 1.625 1.00 93.94 107 ASP A CA 1
ATOM 851 C C . ASP A 1 107 ? 10.260 -2.355 2.540 1.00 93.94 107 ASP A C 1
ATOM 853 O O . ASP A 1 107 ? 9.768 -2.328 3.670 1.00 93.94 107 ASP A O 1
ATOM 857 N N . ARG A 1 108 ? 10.821 -3.447 2.019 1.00 92.56 108 ARG A N 1
ATOM 858 C CA . ARG A 1 108 ? 10.975 -4.715 2.730 1.00 92.56 108 ARG A CA 1
ATOM 859 C C . ARG A 1 108 ? 12.455 -4.908 3.024 1.00 92.56 108 ARG A C 1
ATOM 861 O O . ARG A 1 108 ? 13.203 -5.179 2.082 1.00 92.56 108 ARG A O 1
ATOM 868 N N . PRO A 1 109 ? 12.882 -4.817 4.293 1.00 91.31 109 PRO A N 1
ATOM 869 C CA . PRO A 1 109 ? 14.268 -5.053 4.653 1.00 91.31 109 PRO A CA 1
ATOM 870 C C . PRO A 1 109 ? 14.683 -6.498 4.385 1.00 91.31 109 PRO A C 1
ATOM 872 O O . PRO A 1 109 ? 13.898 -7.438 4.547 1.00 91.31 109 PRO A O 1
ATOM 875 N N . LYS A 1 110 ? 15.955 -6.676 4.033 1.00 89.75 110 LYS A N 1
ATOM 876 C CA . LYS A 1 110 ? 16.559 -8.002 3.916 1.00 89.75 110 LYS A CA 1
ATOM 877 C C . LYS A 1 110 ? 16.426 -8.770 5.231 1.00 89.75 110 LYS A C 1
ATOM 879 O O . LYS A 1 110 ? 16.549 -8.203 6.312 1.00 89.75 110 LYS A O 1
ATOM 884 N N . ASP A 1 111 ? 16.133 -10.057 5.108 1.00 88.88 111 ASP A N 1
ATOM 885 C CA . ASP A 1 111 ? 15.916 -11.025 6.185 1.00 88.88 111 ASP A CA 1
ATOM 886 C C . ASP A 1 111 ? 14.701 -10.761 7.099 1.00 88.88 111 ASP A C 1
ATOM 888 O O . ASP A 1 111 ? 14.436 -11.556 8.000 1.00 88.88 111 ASP A O 1
ATOM 892 N N . ALA A 1 112 ? 13.893 -9.723 6.834 1.00 88.38 112 ALA A N 1
ATOM 893 C CA . ALA A 1 112 ? 12.634 -9.494 7.553 1.00 88.38 112 ALA A CA 1
ATOM 894 C C . ALA A 1 112 ? 11.605 -10.610 7.297 1.00 88.38 112 ALA A C 1
ATOM 896 O O . ALA A 1 112 ? 10.816 -10.960 8.175 1.00 88.38 112 ALA A O 1
ATOM 897 N N . THR A 1 113 ? 11.639 -11.195 6.098 1.00 85.62 113 THR A N 1
ATOM 898 C CA . THR A 1 113 ? 10.873 -12.388 5.726 1.00 85.62 113 THR A CA 1
ATOM 899 C C . THR A 1 113 ? 11.773 -13.369 4.994 1.00 85.62 113 THR A C 1
ATOM 901 O O . THR A 1 113 ? 12.486 -12.990 4.060 1.00 85.62 113 THR A O 1
ATOM 904 N N . ILE A 1 114 ? 11.717 -14.628 5.421 1.00 83.69 114 ILE A N 1
ATOM 905 C CA . ILE A 1 114 ? 12.481 -15.735 4.860 1.00 83.69 114 ILE A CA 1
ATOM 906 C C . ILE A 1 114 ? 11.504 -16.811 4.415 1.00 83.69 114 ILE A C 1
ATOM 908 O O . ILE A 1 114 ? 10.803 -17.392 5.247 1.00 83.69 114 ILE A O 1
ATOM 912 N N . ASP A 1 115 ? 11.533 -17.131 3.129 1.00 77.94 115 ASP A N 1
ATOM 913 C CA . ASP A 1 115 ? 10.764 -18.243 2.603 1.00 77.94 115 ASP A CA 1
ATOM 914 C C . ASP A 1 115 ? 11.601 -19.525 2.638 1.00 77.94 115 ASP A C 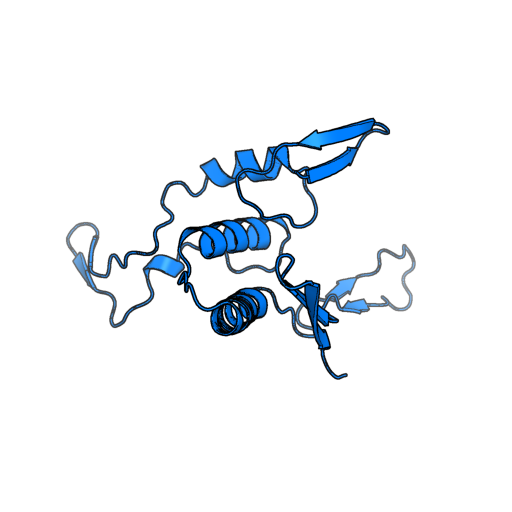1
ATOM 916 O O . ASP A 1 115 ? 12.766 -19.540 2.211 1.00 77.94 115 ASP A O 1
ATOM 920 N N . PRO A 1 116 ? 11.049 -20.628 3.174 1.00 71.56 116 PRO A N 1
ATOM 921 C CA . PRO A 1 116 ? 11.661 -21.926 2.992 1.00 71.56 116 PRO A CA 1
ATOM 922 C C . PRO A 1 116 ? 11.502 -22.310 1.521 1.00 71.56 116 PRO A C 1
ATOM 924 O O . PRO A 1 116 ? 10.378 -22.430 1.032 1.00 71.56 116 PRO A O 1
ATOM 927 N N . LEU A 1 117 ? 12.606 -22.554 0.813 1.00 62.44 117 LEU A N 1
ATOM 928 C CA . LEU A 1 117 ? 12.496 -23.193 -0.492 1.00 62.44 117 LEU A CA 1
ATOM 929 C C . LEU A 1 117 ? 11.861 -24.571 -0.280 1.00 62.44 117 LEU A C 1
ATOM 931 O O . LEU A 1 117 ? 12.391 -25.409 0.454 1.00 62.44 117 LEU A O 1
ATOM 935 N N . LEU A 1 118 ? 10.692 -24.791 -0.886 1.00 50.78 118 LEU A N 1
ATOM 936 C CA . LEU A 1 118 ? 10.021 -26.088 -0.919 1.00 50.78 118 LEU A CA 1
ATOM 937 C C . LEU A 1 1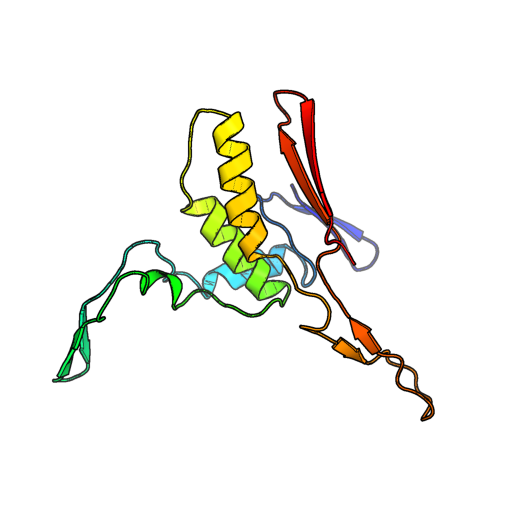18 ? 10.840 -27.042 -1.801 1.00 50.78 118 LEU A C 1
ATOM 939 O O . LEU A 1 118 ? 10.539 -27.258 -2.970 1.00 50.78 118 LEU A O 1
ATOM 943 N N . GLY A 1 119 ? 11.909 -27.591 -1.229 1.00 50.78 119 GLY A N 1
ATOM 944 C CA . GLY A 1 119 ? 12.619 -28.761 -1.723 1.00 50.78 119 GLY A CA 1
ATOM 945 C C . GLY A 1 119 ? 12.253 -29.946 -0.841 1.00 50.78 119 GLY A C 1
ATOM 946 O O . GLY A 1 119 ? 12.394 -29.882 0.377 1.00 50.78 119 GLY A O 1
ATOM 947 N N . ASN A 1 120 ? 11.761 -31.023 -1.445 1.00 51.34 120 ASN A N 1
ATOM 948 C CA . ASN A 1 120 ? 11.283 -32.226 -0.763 1.00 51.34 120 ASN A CA 1
ATOM 949 C C . ASN A 1 120 ? 12.420 -33.082 -0.158 1.00 51.34 120 ASN A C 1
ATOM 951 O O . ASN A 1 120 ? 12.263 -34.293 -0.033 1.00 51.34 120 ASN A O 1
ATOM 955 N N . ASP A 1 121 ? 13.571 -32.485 0.164 1.00 53.25 121 ASP A N 1
ATOM 956 C CA . ASP A 1 121 ? 14.769 -33.211 0.571 1.00 53.25 121 ASP A CA 1
ATOM 957 C C . ASP A 1 121 ? 15.387 -32.617 1.843 1.00 53.25 121 ASP A C 1
ATOM 959 O O . ASP A 1 121 ? 15.596 -31.413 1.992 1.00 53.25 121 ASP A O 1
ATOM 963 N N . THR A 1 122 ? 15.631 -33.495 2.806 1.00 52.97 122 THR A N 1
ATOM 964 C CA . THR A 1 122 ? 15.938 -33.215 4.216 1.00 52.97 122 THR A CA 1
ATOM 965 C C . THR A 1 122 ? 17.356 -32.698 4.489 1.00 52.97 122 THR A C 1
ATOM 967 O O . THR A 1 122 ? 17.829 -32.780 5.621 1.00 52.97 122 THR A O 1
ATOM 970 N N . LEU A 1 123 ? 18.055 -32.124 3.509 1.00 51.88 123 LEU A N 1
ATOM 971 C CA . LEU A 1 123 ? 19.435 -31.659 3.675 1.00 51.88 123 LEU A CA 1
ATOM 972 C C . LEU A 1 123 ? 19.592 -30.238 3.117 1.00 51.88 123 LEU A C 1
ATOM 974 O O . LEU A 1 123 ? 19.537 -30.009 1.915 1.00 51.88 123 LEU A O 1
ATOM 978 N N . THR A 1 124 ? 19.782 -29.287 4.041 1.00 49.81 124 THR A N 1
ATOM 979 C CA . THR A 1 124 ? 19.871 -27.823 3.859 1.00 49.81 124 THR A CA 1
ATOM 980 C C . THR A 1 124 ? 18.625 -27.169 3.258 1.00 49.81 124 THR A C 1
ATOM 982 O O . THR A 1 124 ? 18.494 -27.031 2.048 1.00 49.81 124 THR A O 1
ATOM 985 N N . LYS A 1 125 ? 17.723 -26.678 4.122 1.00 54.34 125 LYS A N 1
ATOM 986 C CA . LYS A 1 125 ? 16.716 -25.692 3.711 1.00 54.34 125 LYS A CA 1
ATOM 987 C C . LYS A 1 125 ? 17.462 -24.451 3.222 1.00 54.34 125 LYS A C 1
ATOM 989 O O . LYS A 1 125 ? 17.939 -23.658 4.029 1.00 54.34 125 LYS A O 1
ATOM 994 N N . LEU A 1 126 ? 17.628 -24.319 1.910 1.00 59.41 126 LEU A N 1
ATOM 995 C CA . LEU A 1 126 ? 18.018 -23.048 1.325 1.00 59.41 126 LEU A CA 1
ATOM 996 C C . LEU A 1 126 ? 16.872 -22.076 1.629 1.00 59.41 126 LEU A C 1
ATOM 998 O O . LEU A 1 126 ? 15.706 -22.331 1.330 1.00 59.41 126 LEU A O 1
ATOM 1002 N N . HIS A 1 127 ? 17.217 -21.009 2.324 1.00 65.69 127 HIS A N 1
ATOM 1003 C CA . HIS A 1 127 ? 16.305 -19.965 2.745 1.00 65.69 127 HIS A CA 1
ATOM 1004 C C . HIS A 1 127 ? 16.522 -18.773 1.821 1.00 65.69 127 HIS A C 1
ATOM 1006 O O . HIS A 1 127 ? 17.661 -18.337 1.649 1.00 65.69 127 HIS A O 1
ATOM 1012 N N . THR A 1 128 ? 15.457 -18.261 1.210 1.00 77.62 128 THR A N 1
ATOM 1013 C CA . THR A 1 128 ? 15.535 -17.045 0.393 1.00 77.62 128 THR A CA 1
ATOM 1014 C C . THR A 1 128 ? 14.861 -15.909 1.129 1.00 77.62 128 THR A C 1
ATOM 1016 O O . THR A 1 128 ? 13.711 -16.031 1.547 1.00 77.62 128 THR A O 1
ATOM 1019 N N . SER A 1 129 ? 15.581 -14.801 1.288 1.00 85.38 129 SER A N 1
ATOM 1020 C CA . SER A 1 129 ? 14.965 -13.564 1.743 1.00 85.38 129 SER A CA 1
ATOM 1021 C C . SER A 1 129 ? 14.249 -12.897 0.580 1.00 85.38 129 SER A C 1
ATOM 1023 O O . SER A 1 129 ? 14.846 -12.657 -0.471 1.00 85.38 129 SER A O 1
ATOM 1025 N N . GLU A 1 130 ? 12.985 -12.565 0.797 1.00 87.00 130 GLU A N 1
ATOM 1026 C CA . GLU A 1 130 ? 12.289 -11.590 -0.026 1.00 87.00 130 GLU A CA 1
ATOM 1027 C C . GLU A 1 130 ? 12.484 -10.194 0.568 1.00 87.00 130 GLU A C 1
ATOM 1029 O O . GLU A 1 130 ? 12.148 -9.952 1.729 1.00 87.00 130 GLU A O 1
ATOM 1034 N N . PHE A 1 131 ? 13.002 -9.275 -0.241 1.00 91.50 131 PHE A N 1
ATOM 1035 C CA . PHE A 1 131 ? 13.268 -7.893 0.145 1.00 91.50 131 PHE A CA 1
ATOM 1036 C C . PHE A 1 131 ? 13.129 -6.964 -1.062 1.00 91.50 131 PHE A C 1
ATOM 1038 O O . PHE A 1 131 ? 13.175 -7.406 -2.215 1.00 91.50 131 PHE A O 1
ATOM 1045 N N . SER A 1 132 ? 12.944 -5.673 -0.805 1.00 93.75 132 SER A N 1
ATOM 1046 C CA . SER A 1 132 ? 12.880 -4.659 -1.856 1.00 93.75 132 SER A CA 1
ATOM 1047 C C . SER A 1 132 ? 14.291 -4.409 -2.383 1.00 93.75 132 SER A C 1
ATOM 1049 O O . SER A 1 132 ? 15.144 -3.893 -1.670 1.00 93.75 132 SER A O 1
ATOM 1051 N N . VAL A 1 133 ? 14.568 -4.824 -3.623 1.00 93.69 133 VAL A N 1
ATOM 1052 C CA . VAL A 1 133 ? 15.902 -4.673 -4.238 1.00 93.69 133 VAL A CA 1
ATOM 1053 C C . VAL A 1 133 ? 16.115 -3.249 -4.744 1.00 93.69 133 VAL A C 1
ATOM 1055 O O . VAL A 1 133 ? 17.198 -2.689 -4.600 1.00 93.69 133 VAL A O 1
ATOM 1058 N N . TRP A 1 134 ? 15.084 -2.670 -5.352 1.00 94.12 134 TRP A N 1
ATOM 1059 C CA . TRP A 1 134 ? 15.080 -1.298 -5.835 1.00 94.12 134 TRP A CA 1
ATOM 1060 C C . TRP A 1 134 ? 13.653 -0.758 -5.894 1.00 94.12 134 TRP A C 1
ATOM 1062 O O . TRP A 1 134 ? 12.695 -1.511 -6.077 1.00 94.12 134 TRP A O 1
ATOM 1072 N N . THR A 1 135 ? 13.533 0.559 -5.784 1.00 95.38 135 THR A N 1
ATOM 1073 C CA . THR A 1 135 ? 12.308 1.320 -6.032 1.00 95.38 135 THR A CA 1
ATOM 1074 C C . THR A 1 135 ? 12.557 2.226 -7.225 1.00 95.38 135 THR A C 1
ATOM 1076 O O . THR A 1 135 ? 13.583 2.900 -7.271 1.00 95.38 135 THR A O 1
ATOM 1079 N N . ALA A 1 136 ? 11.633 2.261 -8.188 1.00 95.44 136 ALA A N 1
ATOM 1080 C CA . ALA A 1 136 ? 11.678 3.227 -9.281 1.00 95.44 136 ALA A CA 1
ATOM 1081 C C . ALA A 1 136 ? 10.431 4.098 -9.315 1.00 95.44 136 ALA A C 1
ATOM 1083 O O . ALA A 1 136 ? 9.312 3.625 -9.120 1.00 95.44 136 ALA A O 1
ATOM 1084 N N . LEU A 1 137 ? 10.657 5.368 -9.617 1.00 95.50 137 LEU A N 1
ATOM 1085 C CA . LEU A 1 137 ? 9.667 6.419 -9.724 1.00 95.50 137 LEU A CA 1
ATOM 1086 C C . LEU A 1 137 ? 9.799 7.064 -11.105 1.00 95.50 137 LEU A C 1
ATOM 1088 O O . LEU A 1 137 ? 10.901 7.203 -11.643 1.00 95.50 137 LEU A O 1
ATOM 1092 N N . THR A 1 138 ? 8.680 7.436 -11.716 1.00 94.44 138 THR A N 1
ATOM 1093 C CA . THR A 1 138 ? 8.675 8.001 -13.069 1.00 94.44 138 THR A CA 1
ATOM 1094 C C . THR A 1 138 ? 7.667 9.131 -13.167 1.00 94.44 138 THR A C 1
ATOM 1096 O O . THR A 1 138 ? 6.515 8.973 -12.770 1.00 94.44 138 THR A O 1
ATOM 1099 N N . ASP A 1 139 ? 8.107 10.249 -13.736 1.00 94.50 139 ASP A N 1
ATOM 1100 C CA . ASP A 1 139 ? 7.252 11.342 -14.187 1.00 94.50 139 ASP A CA 1
ATOM 1101 C C . ASP A 1 139 ? 7.059 11.195 -15.699 1.00 94.50 139 ASP A C 1
ATOM 1103 O O . ASP A 1 139 ? 7.987 11.388 -16.489 1.00 94.50 139 ASP A O 1
ATOM 1107 N N . LEU A 1 140 ? 5.846 10.813 -16.095 1.00 92.44 140 LEU A N 1
ATOM 1108 C CA . LEU A 1 140 ? 5.508 10.549 -17.490 1.00 92.44 140 LEU A CA 1
ATOM 1109 C C . LEU A 1 140 ? 5.334 11.829 -18.314 1.00 92.44 140 LEU A C 1
ATOM 1111 O O . LEU A 1 140 ? 5.566 11.789 -19.519 1.00 92.44 140 LEU A O 1
ATOM 1115 N N . GLU A 1 141 ? 4.944 12.949 -17.697 1.00 92.94 141 GLU A N 1
ATOM 1116 C CA . GLU A 1 141 ? 4.777 14.220 -18.412 1.00 92.94 141 GLU A CA 1
ATOM 1117 C C . GLU A 1 141 ? 6.134 14.801 -18.805 1.00 92.94 141 GLU A C 1
ATOM 1119 O O . GLU A 1 141 ? 6.290 15.361 -19.891 1.00 92.94 141 GLU A O 1
ATOM 1124 N N . ARG A 1 142 ? 7.132 14.634 -17.931 1.00 93.50 142 ARG A N 1
ATOM 1125 C CA . ARG A 1 142 ? 8.498 15.121 -18.161 1.00 93.50 142 ARG A CA 1
ATOM 1126 C C . ARG A 1 142 ? 9.435 14.080 -18.771 1.00 93.50 142 ARG A C 1
ATOM 1128 O O . ARG A 1 142 ? 10.520 14.441 -19.218 1.00 93.50 142 ARG A O 1
ATOM 1135 N N . GLY A 1 143 ? 9.037 12.808 -18.797 1.00 91.19 143 GLY A N 1
ATOM 1136 C CA . GLY A 1 143 ? 9.889 11.704 -19.247 1.00 91.19 143 GLY A CA 1
ATOM 1137 C C . GLY A 1 143 ? 11.073 11.432 -18.311 1.00 91.19 143 GLY A C 1
ATOM 1138 O O . GLY A 1 143 ? 12.114 10.955 -18.762 1.00 91.19 143 GLY A O 1
ATOM 1139 N N . SER A 1 144 ? 10.931 11.753 -17.023 1.00 88.75 144 SER A N 1
ATOM 1140 C CA . SER A 1 144 ? 11.991 11.609 -16.019 1.00 88.75 144 SER A CA 1
ATOM 1141 C C . SER A 1 144 ? 11.862 10.291 -15.262 1.00 88.75 144 SER A C 1
ATOM 1143 O O . SER A 1 144 ? 10.767 9.888 -14.876 1.00 88.75 144 SER A O 1
ATOM 1145 N N . PHE A 1 145 ? 12.997 9.646 -14.993 1.00 89.44 145 PHE A N 1
ATOM 1146 C CA . PHE A 1 145 ? 13.094 8.390 -14.249 1.00 89.44 145 PHE A CA 1
ATOM 1147 C C . PHE A 1 145 ? 14.046 8.553 -13.061 1.00 89.44 145 PHE A C 1
ATOM 1149 O O . PHE A 1 145 ? 15.100 9.177 -13.178 1.00 89.44 145 PHE A O 1
ATOM 1156 N N . SER A 1 146 ? 13.687 7.993 -11.910 1.00 87.62 146 SER A N 1
ATOM 1157 C CA . SER A 1 146 ? 14.529 7.949 -10.712 1.00 87.62 146 SER A CA 1
ATOM 1158 C C . SER A 1 146 ? 14.439 6.570 -10.080 1.00 87.62 146 SER A C 1
ATOM 1160 O O . SER A 1 146 ? 13.356 5.996 -10.012 1.00 87.62 146 SER A O 1
ATOM 1162 N N . SER A 1 147 ? 15.562 6.031 -9.612 1.00 87.69 147 SER A N 1
ATOM 1163 C CA . SER A 1 147 ? 15.593 4.740 -8.929 1.00 87.69 147 SER A CA 1
ATOM 1164 C C . SER A 1 147 ? 16.561 4.751 -7.762 1.00 87.69 147 SER A C 1
ATOM 1166 O O . SER A 1 147 ? 17.658 5.295 -7.879 1.00 87.69 147 SER A O 1
ATOM 1168 N N . GLU A 1 148 ? 16.184 4.078 -6.687 1.00 87.19 148 GLU A N 1
ATOM 1169 C CA . GLU A 1 148 ? 17.023 3.832 -5.520 1.00 87.19 148 GLU A CA 1
ATOM 1170 C C . GLU A 1 148 ? 17.145 2.322 -5.318 1.00 87.19 148 GLU A C 1
ATOM 1172 O O . GLU A 1 148 ? 16.150 1.605 -5.424 1.00 87.19 148 GLU A O 1
ATOM 1177 N N . ALA A 1 149 ? 18.361 1.833 -5.082 1.00 83.31 149 ALA A N 1
ATOM 1178 C CA . ALA A 1 149 ? 18.636 0.421 -4.845 1.00 83.31 149 ALA A CA 1
ATOM 1179 C C . ALA A 1 149 ? 19.035 0.205 -3.387 1.00 83.31 149 ALA A C 1
ATOM 1181 O O . ALA A 1 149 ? 19.787 0.996 -2.817 1.00 83.31 149 ALA A O 1
ATOM 1182 N N . THR A 1 150 ? 18.579 -0.899 -2.809 1.00 74.44 150 THR A N 1
ATOM 1183 C CA . THR A 1 150 ? 18.982 -1.314 -1.468 1.00 74.44 150 THR A CA 1
ATOM 1184 C C . THR A 1 150 ? 20.432 -1.780 -1.523 1.00 74.44 150 THR A C 1
ATOM 1186 O O . THR A 1 150 ? 20.745 -2.812 -2.121 1.00 74.44 150 THR A O 1
ATOM 1189 N N . THR A 1 151 ? 21.336 -0.997 -0.935 1.00 60.75 151 THR A N 1
ATOM 1190 C CA . THR A 1 151 ? 22.759 -1.350 -0.859 1.00 60.75 151 THR A CA 1
ATOM 1191 C C . THR A 1 151 ? 22.939 -2.582 0.035 1.00 60.75 151 THR A C 1
ATOM 1193 O O . THR A 1 151 ? 22.405 -2.622 1.143 1.00 60.75 151 THR A O 1
ATOM 1196 N N . THR A 1 152 ? 23.653 -3.593 -0.468 1.00 51.25 152 THR A N 1
ATOM 1197 C CA . THR A 1 152 ? 23.939 -4.867 0.222 1.00 51.25 152 THR A CA 1
ATOM 1198 C C . THR A 1 152 ? 24.889 -4.732 1.395 1.00 51.25 152 THR A C 1
ATOM 1200 O O . THR A 1 152 ? 25.856 -3.950 1.246 1.00 51.25 152 THR A O 1
#

Organism: Proteus mirabilis (NCBI:txid584)

pLDDT: mean 90.51, std 11.79, range [49.81, 98.56]

Radius of gyration: 19.49 Å; chains: 1; bounding box: 43×54×52 Å

Foldseek 3Di:
DDWDADPNDIDDDDDPLPDAFDDDDPVVLVVCCVVVPVQDPDDPQWDDDPNDTGGHPDDDVSCVPQDQDLDRSSVRSLSSSCSPDPDDDPDVVVVQVSVVVSVVSNFFDWPPDWDFDPDPDDPDRPIDTDGDQKDKDADPVVRDIDMDGDDD

InterPro domains:
  IPR029055 Nucleophile aminohydrolases, N-terminal [SSF56235] (2-145)
  IPR029132 Choloylglycine hydrolase/NAAA C-terminal [PF02275] (1-114)
  IPR052193 Peptidase C59 family enzymes [PTHR35527] (2-147)